Protein AF-A0A7J9VKC0-F1 (afdb_monomer)

Radius of gyration: 17.4 Å; Cα contacts (8 Å, |Δi|>4): 373; chains: 1; bounding box: 33×36×52 Å

Nearest PDB structures (foldseek):
  7uai-assembly1_C  TM=4.787E-01  e=8.448E-02  Homo sapiens
  3hwj-assembly1_A  TM=3.804E-01  e=4.777E-02  Mus musculus
  7uab-assembly1_H  TM=5.395E-01  e=2.508E-01  Homo sapiens
  4gwm-assembly1_B  TM=4.700E-01  e=1.494E-01  Homo sapiens
  7uaf-assembly1_D  TM=5.010E-01  e=2.147E-01  Homo sapiens

Solvent-accessible surface area (backbone atoms only — not comparable to full-atom values): 8097 Å² total; per-residue (Å²): 112,49,77,79,38,90,62,66,43,74,46,75,46,70,43,69,49,44,83,80,65,102,54,71,53,70,66,64,85,27,68,67,52,71,46,79,48,79,44,71,30,84,61,86,41,48,32,39,37,41,34,37,32,72,39,45,56,38,102,57,28,30,40,40,36,40,33,31,29,78,81,68,40,82,27,34,63,34,67,40,67,61,51,73,92,82,56,94,46,31,52,53,67,40,69,22,63,38,80,54,67,59,56,70,73,32,44,36,39,41,41,31,35,46,25,34,50,50,65,49,52,54,74,94,63,85,50,56,96,85,47,47,78,40,84,41,27,35,36,32,27,56,32,33,30,38,57

pLDDT: mean 70.67, std 18.03, range [32.12, 93.19]

Mean predicted aligned error: 11.08 Å

Foldseek 3Di:
DAWQDFFLDKDFDKDWPAPDDDDFAQDDFADWDKGKDKDQAQDWWFKKKWKKAQKDAAQQKKKWKWKQKPPRGGFWIWIGRADDDPDPPRIDITIITTPDTDDHRIMMMMMIGMTGGRGGDHPDDDDDPPTDIDTRIIIGGRTMDTD

Secondary structure (DSSP, 8-state):
-EEEEEEEEEEEEEEE-----S--B--SSPPEEEEEEEEE-SS---EEEEEEEEEEE-TTEEEEEEEEETTTEEEEEEEE--S-SS-----EEEEEE-SSPPPTTPEEEEEEEEEE----BPTT----TT--EEEEEEEEEEEEEE-

Sequence (147 aa):
MTSVDSKAGAVTVAQRNTRQAAFVHCIGHGPMATLEINHTVGDGISAVDIHYDEAILTDSVVMNAVVTGSSSGWLGHGAAHGPMTDGNDRTGTIHIPLRTPPRVGETVRILFGLQSHAGCLPYPVLGLPGSRTVDKGRAVFPWVSVG

Structure (mmCIF, N/CA/C/O backbone):
data_AF-A0A7J9VKC0-F1
#
_entry.id   AF-A0A7J9VKC0-F1
#
loop_
_atom_site.group_PDB
_atom_site.id
_atom_site.type_symbol
_atom_site.label_atom_id
_atom_site.label_alt_id
_atom_site.label_comp_id
_atom_site.label_asym_id
_atom_site.label_entity_id
_atom_site.label_seq_id
_atom_site.pdbx_PDB_ins_code
_atom_site.Cartn_x
_atom_site.Cartn_y
_atom_site.Cartn_z
_atom_site.occupancy
_atom_site.B_iso_or_equiv
_atom_site.auth_seq_id
_atom_site.auth_comp_id
_atom_site.auth_asym_id
_atom_site.auth_atom_id
_atom_site.pdbx_PDB_model_num
ATOM 1 N N . MET A 1 1 ? -1.312 12.448 12.729 1.00 64.56 1 MET A N 1
ATOM 2 C CA . MET A 1 1 ? -1.062 11.124 12.133 1.00 64.56 1 MET A CA 1
ATOM 3 C C . MET A 1 1 ? -0.056 10.375 12.984 1.00 64.56 1 MET A C 1
ATOM 5 O O . MET A 1 1 ? 0.996 10.923 13.297 1.00 64.56 1 MET A O 1
ATOM 9 N N . THR A 1 2 ? -0.414 9.161 13.383 1.00 77.00 2 THR A N 1
ATOM 10 C CA . THR A 1 2 ? 0.371 8.239 14.206 1.00 77.00 2 THR A CA 1
ATOM 11 C C . THR A 1 2 ? 0.983 7.185 13.290 1.00 77.00 2 THR A C 1
ATOM 13 O O . THR A 1 2 ? 0.268 6.565 12.504 1.00 77.00 2 THR A O 1
ATOM 16 N N . SER A 1 3 ? 2.304 6.992 13.354 1.00 76.00 3 SER A N 1
ATOM 17 C CA . SER A 1 3 ? 2.970 5.920 12.602 1.00 76.00 3 SER A CA 1
ATOM 18 C C . SER A 1 3 ? 2.586 4.565 13.190 1.00 76.00 3 SER A C 1
ATOM 20 O O . SER A 1 3 ? 2.696 4.370 14.401 1.00 76.00 3 SER A O 1
ATOM 22 N N . VAL A 1 4 ? 2.120 3.650 12.342 1.00 73.38 4 VAL A N 1
ATOM 23 C CA . VAL A 1 4 ? 1.675 2.307 12.750 1.00 73.38 4 VAL A CA 1
ATOM 24 C C . VAL A 1 4 ? 2.632 1.205 12.310 1.00 73.38 4 VAL A C 1
ATOM 26 O O . VAL A 1 4 ? 2.537 0.091 12.815 1.00 73.38 4 VAL A O 1
ATOM 29 N N . ASP A 1 5 ? 3.583 1.521 11.427 1.00 70.38 5 ASP A N 1
ATOM 30 C CA . ASP A 1 5 ? 4.704 0.650 11.078 1.00 70.38 5 ASP A CA 1
ATOM 31 C C . ASP A 1 5 ? 5.891 1.494 10.587 1.00 70.38 5 ASP A C 1
ATOM 33 O O . ASP A 1 5 ? 5.725 2.364 9.734 1.00 70.38 5 ASP A O 1
ATOM 37 N N . SER A 1 6 ? 7.091 1.221 11.103 1.00 56.66 6 SER A N 1
ATOM 38 C CA . SER A 1 6 ? 8.346 1.787 10.605 1.00 56.66 6 SER A CA 1
ATOM 39 C C . SER A 1 6 ? 9.150 0.657 9.960 1.00 56.66 6 SER A C 1
ATOM 41 O O . SER A 1 6 ? 9.732 -0.160 10.671 1.00 56.66 6 SER A O 1
ATOM 43 N N . LYS A 1 7 ? 9.214 0.662 8.620 1.00 60.75 7 LYS A N 1
ATOM 44 C CA . LYS A 1 7 ? 9.716 -0.381 7.695 1.00 60.75 7 LYS A CA 1
ATOM 45 C C . LYS A 1 7 ? 8.677 -1.415 7.250 1.00 60.75 7 LYS A C 1
ATOM 47 O O . LYS A 1 7 ? 8.951 -2.614 7.267 1.00 60.75 7 LYS A O 1
ATOM 52 N N . ALA A 1 8 ? 7.552 -0.935 6.729 1.00 62.00 8 ALA A N 1
ATOM 53 C CA . ALA A 1 8 ? 6.479 -1.794 6.237 1.00 62.00 8 ALA A CA 1
ATOM 54 C C . ALA A 1 8 ? 6.922 -2.802 5.150 1.00 62.00 8 ALA A C 1
ATOM 56 O O . ALA A 1 8 ? 6.407 -3.917 5.091 1.00 62.00 8 ALA A O 1
ATOM 57 N N . GLY A 1 9 ? 7.904 -2.451 4.308 1.00 63.59 9 GLY A N 1
ATOM 58 C CA . GLY A 1 9 ? 8.620 -3.413 3.460 1.00 63.59 9 GLY A CA 1
ATOM 59 C C . GLY A 1 9 ? 8.908 -2.912 2.047 1.00 63.59 9 GLY A C 1
ATOM 60 O O . GLY A 1 9 ? 8.683 -1.751 1.720 1.00 63.59 9 GLY A O 1
ATOM 61 N N . ALA A 1 10 ? 9.416 -3.792 1.184 1.00 62.34 10 ALA A N 1
ATOM 62 C CA . ALA A 1 10 ? 9.642 -3.504 -0.232 1.00 62.34 10 ALA A CA 1
ATOM 63 C C . ALA A 1 10 ? 8.927 -4.542 -1.099 1.00 62.34 10 ALA A C 1
ATOM 65 O O . ALA A 1 10 ? 8.933 -5.733 -0.787 1.00 62.34 10 ALA A O 1
ATOM 66 N N . VAL A 1 11 ? 8.335 -4.091 -2.204 1.00 60.69 11 VAL A N 1
ATOM 67 C CA . VAL A 1 11 ? 7.607 -4.947 -3.146 1.00 60.69 11 VAL A CA 1
ATOM 68 C C . VAL A 1 11 ? 8.200 -4.790 -4.536 1.00 60.69 11 VAL A C 1
ATOM 70 O O . VAL A 1 11 ? 8.440 -3.679 -5.008 1.00 60.69 11 VAL A O 1
ATOM 73 N N . THR A 1 12 ? 8.424 -5.916 -5.212 1.00 52.47 12 THR A N 1
ATOM 74 C CA . THR A 1 12 ? 8.879 -5.957 -6.605 1.00 52.47 12 THR A CA 1
ATOM 75 C C . THR A 1 12 ? 7.989 -6.899 -7.404 1.00 52.47 12 THR A C 1
ATOM 77 O O . THR A 1 12 ? 7.748 -8.031 -6.988 1.00 52.47 12 THR A O 1
ATOM 80 N N . VAL A 1 13 ? 7.514 -6.441 -8.562 1.00 55.22 13 VAL A N 1
ATOM 81 C CA . VAL A 1 13 ? 6.803 -7.262 -9.544 1.00 55.22 13 VAL A CA 1
ATOM 82 C C . VAL A 1 13 ? 7.680 -7.402 -10.777 1.00 55.22 13 VAL A C 1
ATOM 84 O O . VAL A 1 13 ? 8.040 -6.423 -11.437 1.00 55.22 13 VAL A O 1
ATOM 87 N N . ALA A 1 14 ? 7.992 -8.650 -11.099 1.00 54.25 14 ALA A N 1
ATOM 88 C CA . ALA A 1 14 ? 8.809 -9.016 -12.238 1.00 54.25 14 ALA A CA 1
ATOM 89 C C . ALA A 1 14 ? 7.960 -9.820 -13.231 1.00 54.25 14 ALA A C 1
ATOM 91 O O . ALA A 1 14 ? 7.223 -10.724 -12.835 1.00 54.25 14 ALA A O 1
ATOM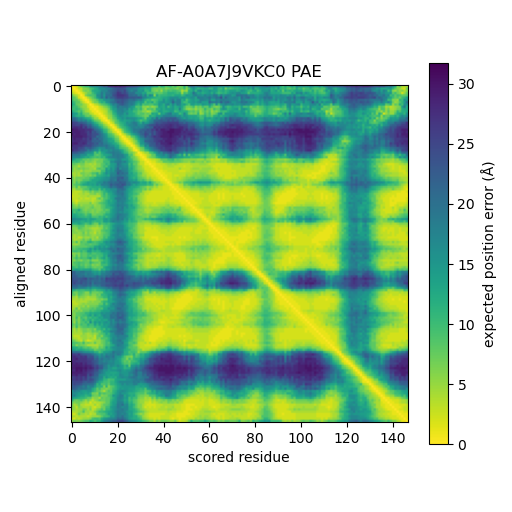 92 N N . GLN A 1 15 ? 8.068 -9.521 -14.525 1.00 53.28 15 GLN A N 1
ATOM 93 C CA . GLN A 1 15 ? 7.408 -10.299 -15.574 1.00 53.28 15 GLN A CA 1
ATOM 94 C C . GLN A 1 15 ? 8.463 -10.986 -16.437 1.00 53.28 15 GLN A C 1
ATOM 96 O O . GLN A 1 15 ? 9.460 -10.379 -16.829 1.00 53.28 15 GLN A O 1
ATOM 101 N N . ARG A 1 16 ? 8.249 -12.259 -16.781 1.00 47.41 16 ARG A N 1
ATOM 102 C CA . ARG A 1 16 ? 9.048 -12.902 -17.830 1.00 47.41 16 ARG A CA 1
ATOM 103 C C . ARG A 1 16 ? 8.634 -12.331 -19.179 1.00 47.41 16 ARG A C 1
ATOM 105 O O . ARG A 1 16 ? 7.469 -12.433 -19.554 1.00 47.41 16 ARG A O 1
ATOM 112 N N . ASN A 1 17 ? 9.587 -11.767 -19.914 1.00 43.09 17 ASN A N 1
ATOM 113 C CA . ASN A 1 17 ? 9.374 -11.352 -21.294 1.00 43.09 17 ASN A CA 1
ATOM 114 C C . ASN A 1 17 ? 9.203 -12.609 -22.164 1.00 43.09 17 ASN A C 1
ATOM 116 O O . ASN A 1 17 ? 10.181 -13.234 -22.589 1.00 43.09 17 ASN A O 1
ATOM 120 N N . THR A 1 18 ? 7.960 -13.055 -22.338 1.00 42.56 18 THR A N 1
ATOM 121 C CA . THR A 1 18 ? 7.601 -14.129 -23.260 1.00 42.56 18 THR A CA 1
ATOM 122 C C . THR A 1 18 ? 7.478 -13.519 -24.656 1.00 42.56 18 THR A C 1
ATOM 124 O O . THR A 1 18 ? 6.685 -12.609 -24.877 1.00 42.56 18 THR A O 1
ATOM 127 N N . ARG A 1 19 ? 8.279 -13.987 -25.624 1.00 42.06 19 ARG A N 1
ATOM 128 C CA . ARG A 1 19 ? 8.036 -13.670 -27.042 1.00 42.06 19 ARG A CA 1
ATOM 129 C C . ARG A 1 19 ? 6.616 -14.166 -27.370 1.00 42.06 19 ARG A C 1
ATOM 131 O O . ARG A 1 19 ? 6.363 -15.362 -27.253 1.00 42.06 19 ARG A O 1
ATOM 138 N N . GLN A 1 20 ? 5.684 -13.257 -27.662 1.00 41.94 20 GLN A N 1
ATOM 139 C CA . GLN A 1 20 ? 4.252 -13.566 -27.771 1.00 41.94 20 GLN A CA 1
ATOM 140 C C . GLN A 1 20 ? 3.919 -14.428 -29.001 1.00 41.94 20 GLN A C 1
ATOM 142 O O . GLN A 1 20 ? 4.419 -14.176 -3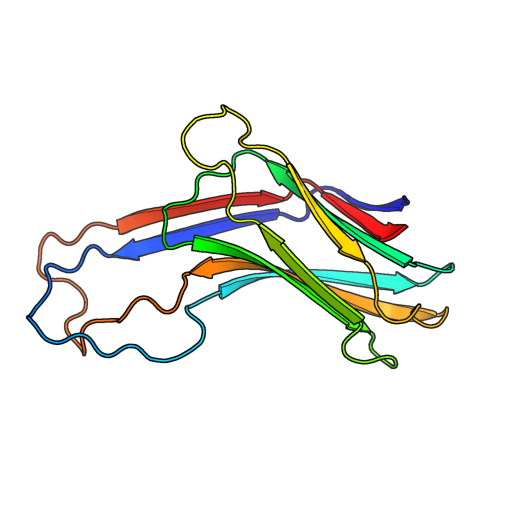0.095 1.00 41.94 20 GLN A O 1
ATOM 147 N N . ALA A 1 21 ? 3.002 -15.385 -28.824 1.00 34.28 21 ALA A N 1
ATOM 148 C CA . ALA A 1 21 ? 2.151 -15.911 -29.892 1.00 34.28 21 ALA A CA 1
ATOM 149 C C . ALA A 1 21 ? 0.812 -15.144 -29.892 1.00 34.28 21 ALA A C 1
ATOM 151 O O . ALA A 1 21 ? 0.351 -14.694 -28.845 1.00 34.28 21 ALA A O 1
ATOM 152 N N . ALA A 1 22 ? 0.217 -14.982 -31.075 1.00 32.12 22 ALA A N 1
ATOM 153 C CA . ALA A 1 22 ? -0.767 -13.961 -31.456 1.00 32.12 22 ALA A CA 1
ATOM 154 C C . ALA A 1 22 ? -2.187 -14.032 -30.832 1.00 32.12 22 ALA A C 1
ATOM 156 O O . ALA A 1 22 ? -3.131 -13.536 -31.442 1.00 32.12 22 ALA A O 1
ATOM 157 N N . PHE A 1 23 ? -2.377 -14.597 -29.636 1.00 36.53 23 PHE A N 1
ATOM 158 C CA . PHE A 1 23 ? -3.692 -14.634 -28.977 1.00 36.53 23 PHE A CA 1
ATOM 159 C C . PHE A 1 23 ? -3.606 -14.225 -27.508 1.00 36.53 23 PHE A C 1
ATOM 161 O O . PHE A 1 23 ? -2.798 -14.733 -26.730 1.00 36.53 23 PHE A O 1
ATOM 168 N N . VAL A 1 24 ? -4.449 -13.260 -27.151 1.00 40.50 24 VAL A N 1
ATOM 169 C CA . VAL A 1 24 ? -4.319 -12.427 -25.962 1.00 40.50 24 VAL A CA 1
ATOM 170 C C . VAL A 1 24 ? -5.642 -12.511 -25.192 1.00 40.50 24 VAL A C 1
ATOM 172 O O . VAL A 1 24 ? -6.616 -11.860 -25.556 1.00 40.50 24 VAL A O 1
ATOM 175 N N . HIS A 1 25 ? -5.705 -13.360 -24.159 1.00 36.12 25 HIS A N 1
ATOM 176 C CA . HIS A 1 25 ? -6.864 -13.442 -23.264 1.00 36.12 25 HIS A CA 1
ATOM 177 C C . HIS A 1 25 ? -6.674 -12.468 -22.099 1.00 36.12 25 HIS A C 1
ATOM 179 O O . HIS A 1 25 ? -5.732 -12.586 -21.316 1.00 36.12 25 HIS A O 1
ATOM 185 N N . CYS A 1 26 ? -7.575 -11.496 -21.981 1.00 40.53 26 CYS A N 1
ATOM 186 C CA . CYS A 1 26 ? -7.596 -10.549 -20.873 1.00 40.53 26 CYS A CA 1
ATOM 187 C C . CYS A 1 26 ? -8.540 -11.093 -19.794 1.00 40.53 26 CYS A C 1
ATOM 189 O O . CYS A 1 26 ? -9.747 -11.164 -20.017 1.00 40.53 26 CYS A O 1
ATOM 191 N N . ILE A 1 27 ? -8.008 -11.523 -18.646 1.00 37.38 27 ILE A N 1
ATOM 192 C CA . ILE A 1 27 ? -8.819 -12.017 -17.524 1.00 37.38 27 ILE A CA 1
ATOM 193 C C . ILE A 1 27 ? -8.380 -11.325 -16.228 1.00 37.38 27 ILE A C 1
ATOM 195 O O . ILE A 1 27 ? -7.231 -11.462 -15.820 1.00 37.38 27 ILE A O 1
ATOM 199 N N . GLY A 1 28 ? -9.335 -10.655 -15.570 1.00 47.44 28 GLY A N 1
ATOM 200 C CA . GLY A 1 28 ? -9.340 -10.369 -14.127 1.00 47.44 28 GLY A CA 1
ATOM 201 C C . GLY A 1 28 ? -8.421 -9.259 -13.607 1.00 47.44 28 GLY A C 1
ATOM 202 O O . GLY A 1 28 ? -7.621 -8.687 -14.334 1.00 47.44 28 GLY A O 1
ATOM 203 N N . HIS A 1 29 ? -8.544 -8.953 -12.309 1.00 49.44 29 HIS A N 1
ATOM 204 C CA . HIS A 1 29 ? -7.559 -8.159 -11.570 1.00 49.44 29 HIS A CA 1
ATOM 205 C C . HIS A 1 29 ? -6.178 -8.807 -11.750 1.00 49.44 29 HIS A C 1
ATOM 207 O O . HIS A 1 29 ? -6.014 -9.981 -11.421 1.00 49.44 29 HIS A O 1
ATOM 213 N N . GLY A 1 30 ? -5.206 -8.079 -12.309 1.00 51.22 30 GLY A N 1
ATOM 214 C CA . GLY A 1 30 ? -3.861 -8.621 -12.502 1.00 51.22 30 GLY A CA 1
ATOM 215 C C . GLY A 1 30 ? -3.202 -9.007 -11.169 1.00 51.22 30 GLY A C 1
ATOM 216 O O . GLY A 1 30 ? -3.671 -8.581 -10.107 1.00 51.22 30 GLY A O 1
ATOM 217 N N . PRO A 1 31 ? -2.144 -9.838 -11.202 1.00 55.34 31 PRO A N 1
ATOM 218 C CA . PRO A 1 31 ? -1.457 -10.298 -10.000 1.00 55.34 31 PRO A CA 1
ATOM 219 C C . PRO A 1 31 ? -1.044 -9.121 -9.109 1.00 55.34 31 PRO A C 1
ATOM 221 O O . PRO A 1 31 ? -0.499 -8.120 -9.585 1.00 55.34 31 PRO A O 1
ATOM 224 N N . MET A 1 32 ? -1.314 -9.266 -7.810 1.00 64.56 32 MET A N 1
ATOM 225 C CA . MET A 1 32 ? -1.008 -8.275 -6.784 1.00 64.56 32 MET A CA 1
ATOM 226 C C . MET A 1 32 ? 0.042 -8.848 -5.834 1.00 64.56 32 MET A C 1
ATOM 228 O O . MET A 1 32 ? -0.165 -9.905 -5.241 1.00 64.56 32 MET A O 1
ATOM 232 N N . ALA A 1 33 ? 1.172 -8.161 -5.699 1.00 66.69 33 ALA A N 1
ATOM 233 C CA . ALA A 1 33 ? 2.142 -8.430 -4.646 1.00 66.69 33 ALA A CA 1
ATOM 234 C C . ALA A 1 33 ? 1.836 -7.478 -3.486 1.00 66.69 33 ALA A C 1
ATOM 236 O O . ALA A 1 33 ? 1.967 -6.264 -3.643 1.00 66.69 33 ALA A O 1
ATOM 237 N N . THR A 1 34 ? 1.374 -8.023 -2.359 1.00 72.75 34 THR A N 1
ATOM 238 C CA . THR A 1 34 ? 0.823 -7.250 -1.236 1.00 72.75 34 THR A CA 1
ATOM 239 C C . THR A 1 34 ? 1.657 -7.365 0.029 1.00 72.75 34 THR A C 1
ATOM 241 O O . THR A 1 34 ? 2.082 -8.457 0.401 1.00 72.75 34 THR A O 1
ATOM 244 N N . LEU A 1 35 ? 1.790 -6.248 0.727 1.00 76.75 35 LEU A N 1
ATOM 245 C CA . LEU A 1 35 ? 2.108 -6.154 2.140 1.00 76.75 35 LEU A CA 1
ATOM 246 C C . LEU A 1 35 ? 0.805 -6.003 2.931 1.00 76.75 35 LEU A C 1
ATOM 248 O O . LEU A 1 35 ? -0.197 -5.485 2.429 1.00 76.75 35 LEU A O 1
ATOM 252 N N . GLU A 1 36 ? 0.832 -6.476 4.170 1.00 83.69 36 GLU A N 1
ATOM 253 C CA . GLU A 1 36 ? -0.290 -6.407 5.094 1.00 83.69 36 GLU A CA 1
ATOM 254 C C . GLU A 1 36 ? 0.173 -5.808 6.415 1.00 83.69 36 GLU A C 1
ATOM 256 O O . GLU A 1 36 ? 1.127 -6.298 7.016 1.00 83.69 36 GLU A O 1
ATOM 261 N N . ILE A 1 37 ? -0.549 -4.792 6.881 1.00 82.94 37 ILE A N 1
ATOM 262 C CA . ILE A 1 37 ? -0.401 -4.238 8.226 1.00 82.94 37 ILE A CA 1
ATOM 263 C C . ILE A 1 37 ? -1.727 -4.386 8.956 1.00 82.94 37 ILE A C 1
ATOM 265 O O . ILE A 1 37 ? -2.786 -4.063 8.414 1.00 82.94 37 ILE A O 1
ATOM 269 N N . ASN A 1 38 ? -1.653 -4.832 10.207 1.00 86.62 38 ASN A N 1
ATOM 270 C CA . ASN A 1 38 ? -2.784 -4.887 11.120 1.00 86.62 38 ASN A CA 1
ATOM 271 C C . ASN A 1 38 ? -2.567 -3.874 12.246 1.00 86.62 38 ASN A C 1
ATOM 273 O O . ASN A 1 38 ? -1.562 -3.930 12.951 1.00 86.62 38 ASN A O 1
ATOM 277 N N . HIS A 1 39 ? -3.514 -2.957 12.416 1.00 85.75 39 HIS A N 1
ATOM 278 C CA . HIS A 1 39 ? -3.483 -1.910 13.429 1.00 85.75 39 HIS A CA 1
ATOM 279 C C . HIS A 1 39 ? -4.727 -1.994 14.316 1.00 85.75 39 HIS A C 1
ATOM 281 O O . HIS A 1 39 ? -5.849 -1.975 13.817 1.00 85.75 39 HIS A O 1
ATOM 287 N N . THR A 1 40 ? -4.545 -2.072 15.632 1.00 89.88 40 THR A N 1
ATOM 288 C CA . THR A 1 40 ? -5.661 -1.998 16.585 1.00 89.88 40 THR A CA 1
ATOM 289 C C . THR A 1 40 ? -5.975 -0.541 16.898 1.00 89.88 40 THR A C 1
ATOM 291 O O . THR A 1 40 ? -5.109 0.183 17.384 1.00 89.88 40 THR A O 1
ATOM 294 N N . VAL A 1 41 ? -7.218 -0.132 16.650 1.00 87.19 41 VAL A N 1
ATOM 295 C CA . VAL A 1 41 ? -7.693 1.249 16.794 1.00 87.19 41 VAL A CA 1
ATOM 296 C C . VAL A 1 41 ? -7.735 1.643 18.273 1.00 87.19 41 VAL A C 1
ATOM 298 O O . VAL A 1 41 ? -8.555 1.124 19.032 1.00 87.19 41 VAL A O 1
ATOM 301 N N . GLY A 1 42 ? -6.857 2.557 18.690 1.00 83.00 42 GLY A N 1
ATOM 302 C CA . GLY A 1 42 ? -6.846 3.118 20.049 1.00 83.00 42 GLY A CA 1
ATOM 303 C C . GLY A 1 42 ? -7.724 4.365 20.200 1.00 83.00 42 GLY A C 1
ATOM 304 O O . GLY A 1 42 ? -8.316 4.592 21.253 1.00 83.00 42 GLY A O 1
ATOM 305 N N . ASP A 1 43 ? -7.832 5.142 19.130 1.00 81.56 43 ASP A N 1
ATOM 306 C CA . ASP A 1 43 ? -8.511 6.428 19.025 1.00 81.56 43 ASP A CA 1
ATOM 307 C C . ASP A 1 43 ? -9.157 6.584 17.637 1.00 81.56 43 ASP A C 1
ATOM 309 O O . ASP A 1 43 ? -8.986 5.746 16.755 1.00 81.56 43 ASP A O 1
ATOM 313 N N . GLY A 1 44 ? -9.992 7.609 17.453 1.00 80.88 44 GLY A N 1
ATOM 314 C CA . GLY A 1 44 ? -10.731 7.790 16.204 1.00 80.88 44 GLY A CA 1
ATOM 315 C C . GLY A 1 44 ? -9.794 8.027 15.019 1.00 80.88 44 GLY A C 1
ATOM 316 O O . GLY A 1 44 ? -9.149 9.068 14.961 1.00 80.88 44 GLY A O 1
ATOM 317 N N . ILE A 1 45 ? -9.773 7.091 14.066 1.00 88.25 45 ILE A N 1
ATOM 318 C CA . ILE A 1 45 ? -9.055 7.242 12.795 1.00 88.25 45 ILE A CA 1
ATOM 319 C C . ILE A 1 45 ? -10.023 7.602 11.662 1.00 88.25 45 ILE A C 1
ATOM 321 O O . ILE A 1 45 ? -11.154 7.113 11.596 1.00 88.25 45 ILE A O 1
ATOM 325 N N . SER A 1 46 ? -9.567 8.454 10.755 1.00 90.88 46 SER A N 1
ATOM 326 C CA . SER A 1 46 ? -10.325 9.018 9.636 1.00 90.88 46 SER A CA 1
ATOM 327 C C . SER A 1 46 ? -9.646 8.805 8.281 1.00 90.88 46 SER A C 1
ATOM 329 O O . SER A 1 46 ? -10.318 8.819 7.249 1.00 90.88 46 SER A O 1
ATOM 331 N N . ALA A 1 47 ? -8.339 8.550 8.270 1.00 92.62 47 ALA A N 1
ATOM 332 C CA . ALA A 1 47 ? -7.553 8.295 7.076 1.00 92.62 47 ALA A CA 1
ATOM 333 C C . ALA A 1 47 ? -6.368 7.357 7.348 1.00 92.62 47 ALA A C 1
ATOM 335 O O . ALA A 1 47 ? -5.893 7.206 8.477 1.00 92.62 47 ALA A O 1
ATOM 336 N N . VAL A 1 48 ? -5.883 6.742 6.272 1.00 90.44 48 VAL A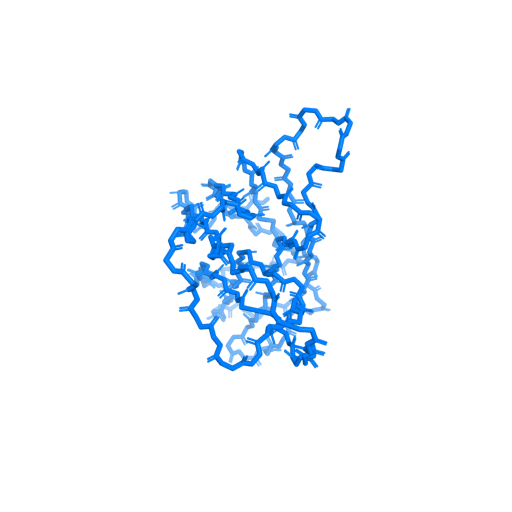 N 1
ATOM 337 C CA . VAL A 1 48 ? -4.649 5.955 6.226 1.00 90.44 48 VAL A CA 1
ATOM 338 C C . VAL A 1 48 ? -3.744 6.534 5.147 1.00 90.44 48 VAL A C 1
ATOM 340 O O . VAL A 1 48 ? -4.167 6.676 4.001 1.00 90.44 48 VAL A O 1
ATOM 343 N N . ASP A 1 49 ? -2.491 6.788 5.507 1.00 91.69 49 ASP A N 1
ATOM 344 C CA . ASP A 1 49 ? -1.453 7.280 4.608 1.00 91.69 49 ASP A CA 1
ATOM 345 C C . ASP A 1 49 ? -0.361 6.229 4.451 1.00 91.69 49 ASP A C 1
ATOM 347 O O . ASP A 1 49 ? 0.280 5.813 5.421 1.00 91.69 49 ASP A O 1
ATOM 351 N N . ILE A 1 50 ? -0.136 5.809 3.209 1.00 88.06 50 ILE A N 1
ATOM 352 C CA . ILE A 1 50 ? 0.888 4.828 2.854 1.00 88.06 50 ILE A CA 1
ATOM 353 C C . ILE A 1 50 ? 1.967 5.553 2.075 1.00 88.06 50 ILE A C 1
ATOM 355 O O . ILE A 1 50 ? 1.753 5.964 0.932 1.00 88.06 50 ILE A O 1
ATOM 359 N N . HIS A 1 51 ? 3.127 5.712 2.696 1.00 87.00 51 HIS A N 1
ATOM 360 C CA . HIS A 1 51 ? 4.252 6.361 2.050 1.00 87.00 51 HIS A CA 1
ATOM 361 C C . HIS A 1 51 ? 4.992 5.356 1.184 1.00 87.00 51 HIS A C 1
ATOM 363 O O . HIS A 1 51 ? 5.117 4.183 1.544 1.00 87.00 51 HIS A O 1
ATOM 369 N N . TYR A 1 52 ? 5.494 5.827 0.052 1.00 85.69 52 TYR A N 1
ATOM 370 C CA . TYR A 1 52 ? 6.365 5.059 -0.818 1.00 85.69 52 TYR A CA 1
ATOM 371 C C . TYR A 1 52 ? 7.595 5.875 -1.208 1.00 85.69 52 TYR A C 1
ATOM 373 O O . TYR A 1 52 ? 7.563 7.105 -1.256 1.00 85.69 52 TYR A O 1
ATOM 381 N N . ASP A 1 53 ? 8.674 5.161 -1.491 1.00 85.62 53 ASP A N 1
ATOM 382 C CA . ASP A 1 53 ? 9.952 5.660 -1.982 1.00 85.62 53 ASP A CA 1
ATOM 383 C C . ASP A 1 53 ? 10.494 4.690 -3.043 1.00 85.62 53 ASP A C 1
ATOM 385 O O . ASP A 1 53 ? 10.026 3.554 -3.186 1.00 85.62 53 ASP A O 1
ATOM 389 N N . GLU A 1 54 ? 11.474 5.148 -3.813 1.00 81.25 54 GLU A N 1
ATOM 390 C CA . GLU A 1 54 ? 12.145 4.409 -4.875 1.00 81.25 54 GLU A CA 1
ATOM 391 C C . GLU A 1 54 ? 11.175 3.762 -5.880 1.00 81.25 54 GLU A C 1
ATOM 393 O O . GLU A 1 54 ? 11.488 2.728 -6.484 1.00 81.25 54 GLU A O 1
ATOM 398 N N . ALA A 1 55 ? 9.998 4.369 -6.069 1.00 75.56 55 ALA A N 1
ATOM 399 C CA . ALA A 1 55 ? 8.970 3.856 -6.954 1.00 75.56 55 ALA A CA 1
ATOM 400 C C . ALA A 1 55 ? 9.431 3.943 -8.414 1.00 75.56 55 ALA A C 1
ATOM 402 O O . ALA A 1 55 ? 9.696 5.018 -8.954 1.00 75.56 55 ALA A O 1
ATOM 403 N N . ILE A 1 56 ? 9.512 2.784 -9.061 1.00 75.94 56 ILE A N 1
ATOM 404 C CA . ILE A 1 56 ? 9.769 2.625 -10.489 1.00 75.94 56 ILE A CA 1
ATOM 405 C C . ILE A 1 56 ? 8.633 1.767 -11.014 1.00 75.94 56 ILE A C 1
ATOM 407 O O . ILE A 1 56 ? 8.636 0.558 -10.794 1.00 75.94 56 ILE A O 1
ATOM 411 N N . LEU A 1 57 ? 7.652 2.383 -11.668 1.00 71.56 57 LEU A N 1
ATOM 412 C CA . LEU A 1 57 ? 6.492 1.690 -12.219 1.00 71.56 57 LEU A CA 1
ATOM 413 C C . LEU A 1 57 ? 6.517 1.782 -13.745 1.00 71.56 57 LEU A C 1
ATOM 415 O O . LEU A 1 57 ? 6.829 2.826 -14.307 1.00 71.56 57 LEU A O 1
ATOM 419 N N . THR A 1 58 ? 6.205 0.678 -14.415 1.00 69.50 58 THR A N 1
ATOM 420 C CA . THR A 1 58 ? 5.884 0.689 -15.850 1.00 69.50 58 THR A CA 1
ATOM 421 C C . THR A 1 58 ? 4.396 0.973 -16.044 1.00 69.50 58 THR A C 1
ATOM 423 O O . THR A 1 58 ? 3.612 0.703 -15.139 1.00 69.50 58 THR A O 1
ATOM 426 N N . ASP A 1 59 ? 3.989 1.417 -17.237 1.00 63.31 59 ASP A N 1
ATOM 427 C CA . ASP A 1 59 ? 2.613 1.839 -17.585 1.00 63.31 59 ASP A CA 1
ATOM 428 C C . ASP A 1 59 ? 1.502 0.846 -17.192 1.00 63.31 59 ASP A C 1
ATOM 430 O O . ASP A 1 59 ? 0.334 1.199 -17.056 1.00 63.31 59 ASP A O 1
ATOM 434 N N . SER A 1 60 ? 1.855 -0.427 -17.019 1.00 66.12 60 SER A N 1
ATOM 435 C CA . SER A 1 60 ? 0.936 -1.497 -16.639 1.00 66.12 60 SER A CA 1
ATOM 436 C C . SER A 1 60 ? 0.828 -1.756 -15.132 1.00 66.12 60 SER A C 1
ATOM 438 O O . SER A 1 60 ? 0.098 -2.670 -14.761 1.00 66.12 60 SER A O 1
ATOM 440 N N . VAL A 1 61 ? 1.555 -1.046 -14.262 1.00 71.81 61 VAL A N 1
ATOM 441 C CA . VAL A 1 61 ? 1.597 -1.303 -12.810 1.00 71.81 61 VAL A CA 1
ATOM 442 C C . VAL A 1 61 ? 1.092 -0.098 -12.026 1.00 71.81 61 VAL A C 1
ATOM 444 O O . VAL A 1 61 ? 1.525 1.026 -12.247 1.00 71.81 61 VAL A O 1
ATOM 447 N N . VAL A 1 62 ? 0.218 -0.358 -11.057 1.00 77.62 62 VAL A N 1
ATOM 448 C CA . VAL A 1 62 ? -0.278 0.627 -10.095 1.00 77.62 62 VAL A CA 1
ATOM 449 C C . VAL A 1 62 ? 0.069 0.194 -8.681 1.00 77.62 62 VAL A C 1
ATOM 451 O O . VAL A 1 62 ? 0.063 -0.997 -8.363 1.00 77.62 62 VAL A O 1
ATOM 454 N N . MET A 1 63 ? 0.352 1.156 -7.811 1.00 81.94 63 MET A N 1
ATOM 455 C CA . MET A 1 63 ? 0.313 0.910 -6.377 1.00 81.94 63 MET A CA 1
ATOM 456 C C . MET A 1 63 ? -1.145 0.945 -5.943 1.00 81.94 63 MET A C 1
ATOM 458 O O . MET A 1 63 ? -1.828 1.943 -6.160 1.00 81.94 63 MET A O 1
ATOM 462 N N . ASN A 1 64 ? -1.629 -0.142 -5.362 1.00 84.50 64 ASN A N 1
ATOM 463 C CA . ASN A 1 64 ? -3.013 -0.266 -4.938 1.00 84.50 64 ASN A CA 1
ATOM 464 C C . ASN A 1 64 ? -3.075 -0.570 -3.443 1.00 84.50 64 ASN A C 1
ATOM 466 O O . ASN A 1 64 ? -2.255 -1.341 -2.946 1.00 84.50 64 ASN A O 1
ATOM 470 N N . ALA A 1 65 ? -4.047 0.014 -2.749 1.00 84.81 65 ALA A N 1
ATOM 471 C CA . ALA A 1 65 ? -4.247 -0.146 -1.324 1.00 84.81 65 ALA A CA 1
ATOM 472 C C . ALA A 1 65 ? -5.732 -0.235 -0.951 1.00 84.81 65 ALA A C 1
ATOM 474 O O . ALA A 1 65 ? -6.572 0.511 -1.451 1.00 84.81 65 ALA A O 1
ATOM 475 N N . VAL A 1 66 ? -6.055 -1.141 -0.034 1.00 87.31 66 VAL A N 1
ATOM 476 C CA . VAL A 1 66 ? -7.394 -1.385 0.503 1.00 87.31 66 VAL A CA 1
ATOM 477 C C . VAL A 1 66 ? -7.309 -1.404 2.022 1.00 87.31 66 VAL A C 1
ATOM 479 O O . VAL A 1 66 ? -6.430 -2.042 2.597 1.00 87.31 66 VAL A O 1
ATOM 482 N N . VAL A 1 67 ? -8.259 -0.740 2.671 1.00 87.25 67 VAL A N 1
ATOM 483 C CA . VAL A 1 67 ? -8.388 -0.715 4.127 1.00 87.25 67 VAL A CA 1
ATOM 484 C C . VAL A 1 67 ? -9.687 -1.405 4.512 1.00 87.25 67 VAL A C 1
ATOM 486 O O . VAL A 1 67 ? -10.758 -1.083 3.991 1.00 87.25 67 VAL A O 1
ATOM 489 N N . THR A 1 68 ? -9.598 -2.358 5.433 1.00 91.94 68 THR A N 1
ATOM 490 C CA . THR A 1 68 ? -10.748 -3.085 5.980 1.00 91.94 68 THR A CA 1
ATOM 491 C C . THR A 1 68 ? -10.692 -3.098 7.499 1.00 91.94 68 THR A C 1
ATOM 493 O O . THR A 1 68 ? -9.613 -3.119 8.073 1.00 91.94 68 THR A O 1
ATOM 496 N N . GLY A 1 69 ? -11.841 -3.076 8.155 1.00 90.94 69 GLY A N 1
ATOM 497 C CA . GLY A 1 69 ? -11.986 -3.254 9.589 1.00 90.94 69 GLY A CA 1
ATOM 498 C C . GLY A 1 69 ? -12.594 -4.618 9.906 1.00 90.94 69 GLY A C 1
ATOM 499 O O . GLY A 1 69 ? -13.450 -5.110 9.165 1.00 90.94 69 GLY A O 1
ATOM 500 N N . SER A 1 70 ? -12.168 -5.239 11.006 1.00 90.12 70 SER A N 1
ATOM 501 C CA . SER A 1 70 ? -12.660 -6.554 11.434 1.00 90.12 70 SER A CA 1
ATOM 502 C C . SER A 1 70 ? -14.166 -6.598 11.736 1.00 90.12 70 SER A C 1
ATOM 504 O O . SER A 1 70 ? -14.775 -7.658 11.638 1.00 90.12 70 SER A O 1
ATOM 506 N N . SER A 1 71 ? -14.775 -5.461 12.073 1.00 89.31 71 SER A N 1
ATOM 507 C CA . SER A 1 71 ? -16.211 -5.301 12.351 1.00 89.31 71 SER A CA 1
ATOM 508 C C . SER A 1 71 ? -16.909 -4.376 11.355 1.00 89.31 71 SER A C 1
ATOM 510 O O . SER A 1 71 ? -18.073 -4.585 11.020 1.00 89.31 71 SER A O 1
ATOM 512 N N . SER A 1 72 ? -16.208 -3.348 10.888 1.00 86.94 72 SER A N 1
ATOM 513 C CA . SER A 1 72 ? -16.720 -2.304 10.003 1.00 86.94 72 SER A CA 1
ATOM 514 C C . SER A 1 72 ? -16.644 -2.700 8.523 1.00 86.94 72 SER A C 1
ATOM 516 O O . SER A 1 72 ? -17.250 -2.049 7.676 1.00 86.94 72 SER A O 1
ATOM 518 N N . GLY A 1 73 ? -15.948 -3.793 8.194 1.00 90.19 73 GLY A N 1
ATOM 519 C CA . GLY A 1 73 ? -15.867 -4.313 6.834 1.00 90.19 73 GLY A CA 1
ATOM 520 C C . GLY A 1 73 ? -14.987 -3.440 5.946 1.00 90.19 73 GLY A C 1
ATOM 521 O O . GLY A 1 73 ? -13.882 -3.072 6.323 1.00 90.19 73 GLY A O 1
ATOM 522 N N . TRP A 1 74 ? -15.429 -3.134 4.731 1.00 89.31 74 TRP A N 1
ATOM 523 C CA . TRP A 1 74 ? -14.637 -2.329 3.802 1.00 89.31 74 TRP A CA 1
ATOM 524 C C . TRP A 1 74 ? -14.659 -0.847 4.213 1.00 89.31 74 TRP A C 1
ATOM 526 O O . TRP A 1 74 ? -15.729 -0.248 4.307 1.00 89.31 74 TRP A O 1
ATOM 536 N N . LEU A 1 75 ? -13.482 -0.262 4.461 1.00 89.75 75 LEU A N 1
ATOM 537 C CA . LEU A 1 75 ? -13.340 1.096 4.997 1.00 89.75 75 LEU A CA 1
ATOM 538 C C . LEU A 1 75 ? -12.844 2.099 3.956 1.00 89.75 75 LEU A C 1
ATOM 540 O O . LEU A 1 75 ? -13.263 3.253 3.975 1.00 89.75 75 LEU A O 1
ATOM 544 N N . GLY A 1 76 ? -11.963 1.685 3.045 1.00 89.06 76 GLY A N 1
ATOM 545 C CA . GLY A 1 76 ? -11.376 2.596 2.071 1.00 89.06 76 GLY A CA 1
ATOM 546 C C . GLY A 1 76 ? -10.548 1.900 1.002 1.00 89.06 76 GLY A C 1
ATOM 547 O O . GLY A 1 76 ? -10.189 0.726 1.112 1.00 89.06 76 GLY A O 1
ATOM 548 N N . HIS A 1 77 ? -10.253 2.649 -0.053 1.00 88.62 77 HIS A N 1
ATOM 549 C CA . HIS A 1 77 ? -9.413 2.232 -1.170 1.00 88.62 77 HIS A CA 1
ATOM 550 C C . HIS A 1 77 ? -8.686 3.451 -1.725 1.00 88.62 77 HIS A C 1
ATOM 552 O O . HIS A 1 77 ? -9.270 4.532 -1.803 1.00 88.62 77 HIS A O 1
ATOM 558 N N . GLY A 1 78 ? -7.429 3.265 -2.102 1.00 83.62 78 GLY A N 1
ATOM 559 C CA . GLY A 1 78 ? -6.635 4.272 -2.786 1.00 83.62 78 GLY A CA 1
ATOM 560 C C . GLY A 1 78 ? -5.662 3.614 -3.748 1.00 83.62 78 GLY A C 1
ATOM 561 O O . GLY A 1 78 ? -5.276 2.458 -3.580 1.00 83.62 78 GLY A O 1
ATOM 562 N N . ALA A 1 79 ? -5.271 4.355 -4.776 1.00 82.31 79 ALA A N 1
ATOM 563 C CA . ALA A 1 79 ? -4.292 3.900 -5.744 1.00 82.31 79 ALA A CA 1
ATOM 564 C C . ALA A 1 79 ? -3.415 5.064 -6.202 1.00 82.31 79 ALA A C 1
ATOM 566 O O . ALA A 1 79 ? -3.858 6.212 -6.232 1.00 82.31 79 ALA A O 1
ATOM 567 N N . ALA A 1 80 ? -2.183 4.752 -6.585 1.00 78.56 80 ALA A N 1
ATOM 568 C CA . ALA A 1 80 ? -1.259 5.687 -7.204 1.00 78.56 80 ALA A CA 1
ATOM 569 C C . ALA A 1 80 ? -0.600 5.035 -8.422 1.00 78.56 80 ALA A C 1
ATOM 571 O O . ALA A 1 80 ? -0.151 3.890 -8.370 1.00 78.56 80 ALA A O 1
ATOM 572 N N . HIS A 1 81 ? -0.501 5.789 -9.514 1.00 70.38 81 HIS A N 1
ATOM 573 C CA . HIS A 1 81 ? 0.171 5.358 -10.744 1.00 70.38 81 HIS A CA 1
ATOM 574 C C . HIS A 1 81 ? 1.699 5.568 -10.694 1.00 70.38 81 HIS A C 1
ATOM 576 O O . HIS A 1 81 ? 2.377 5.367 -11.696 1.00 70.38 81 HIS A O 1
ATOM 582 N N . GLY A 1 82 ? 2.252 5.934 -9.526 1.00 63.53 82 GLY A N 1
ATOM 583 C CA . GLY A 1 82 ? 3.657 6.333 -9.375 1.00 63.53 82 GLY A CA 1
ATOM 584 C C . GLY A 1 82 ? 3.975 7.637 -10.119 1.00 63.53 82 GLY A C 1
ATOM 585 O O . GLY A 1 82 ? 3.052 8.301 -10.598 1.00 63.53 82 GLY A O 1
ATOM 586 N N . PRO A 1 83 ? 5.254 8.044 -10.205 1.00 59.62 83 PRO A N 1
ATOM 587 C CA . PRO A 1 83 ? 5.635 9.213 -10.992 1.00 59.62 83 PRO A CA 1
ATOM 588 C C . PRO A 1 83 ? 5.306 9.002 -12.473 1.00 59.62 83 PRO A C 1
ATOM 590 O O . PRO A 1 83 ? 5.855 8.113 -13.125 1.00 59.62 83 PRO A O 1
ATOM 593 N N . MET A 1 84 ? 4.421 9.843 -13.014 1.00 49.84 84 MET A N 1
ATOM 594 C CA . MET A 1 84 ? 4.139 9.895 -14.447 1.00 49.84 84 MET A CA 1
ATOM 595 C C . MET A 1 84 ? 5.271 10.649 -15.149 1.00 49.84 84 MET A C 1
ATOM 597 O O . MET A 1 84 ? 5.315 11.872 -15.096 1.00 49.84 84 MET A O 1
ATOM 601 N N . THR A 1 85 ? 6.193 9.878 -15.729 1.00 48.25 85 THR A N 1
ATOM 602 C CA . THR A 1 85 ? 7.183 10.169 -16.793 1.00 48.25 85 THR A CA 1
ATOM 603 C C . THR A 1 85 ? 8.058 11.431 -16.782 1.00 48.25 85 THR A C 1
ATOM 605 O O . THR A 1 85 ? 9.132 11.352 -17.365 1.00 48.25 85 THR A O 1
ATOM 608 N N . ASP A 1 86 ? 7.743 12.521 -16.082 1.00 48.00 86 ASP A N 1
ATOM 609 C CA . ASP A 1 86 ? 8.460 13.799 -16.245 1.00 48.00 86 ASP A CA 1
ATOM 610 C C . ASP A 1 86 ? 8.929 14.438 -14.921 1.00 48.00 86 ASP A C 1
ATOM 612 O O . ASP A 1 86 ? 9.532 15.511 -14.919 1.00 48.00 86 ASP A O 1
ATOM 616 N N . GLY A 1 87 ? 8.700 13.777 -13.783 1.00 48.97 87 GLY A N 1
ATOM 617 C CA . GLY A 1 87 ? 9.135 14.234 -12.462 1.00 48.97 87 GLY A CA 1
ATOM 618 C C . GLY A 1 87 ? 9.953 13.165 -11.748 1.00 48.97 87 GLY A C 1
ATOM 619 O O . GLY A 1 87 ? 9.536 12.015 -11.659 1.00 48.97 87 GLY A O 1
ATOM 620 N N . ASN A 1 88 ? 11.105 13.548 -11.199 1.00 50.28 88 ASN A N 1
ATOM 621 C CA . ASN A 1 88 ? 11.990 12.717 -10.371 1.00 50.28 88 ASN A CA 1
ATOM 622 C C . ASN A 1 88 ? 11.359 12.225 -9.047 1.00 50.28 88 ASN A C 1
ATOM 624 O O . ASN A 1 88 ? 12.073 11.727 -8.175 1.00 50.28 88 ASN A O 1
ATOM 628 N N . ASP A 1 89 ? 10.043 12.323 -8.885 1.00 60.25 89 ASP A N 1
ATOM 629 C CA . ASP A 1 89 ? 9.355 12.052 -7.631 1.00 60.25 89 ASP A CA 1
ATOM 630 C C . ASP A 1 89 ? 9.059 10.553 -7.512 1.00 60.25 89 ASP A C 1
ATOM 632 O O . ASP A 1 89 ? 7.942 10.062 -7.652 1.00 60.25 89 ASP A O 1
ATOM 636 N N . ARG A 1 90 ? 10.125 9.794 -7.245 1.00 74.19 90 ARG A N 1
ATOM 637 C CA . ARG A 1 90 ? 10.073 8.373 -6.856 1.00 74.19 90 ARG A CA 1
ATOM 638 C C . ARG A 1 90 ? 9.455 8.161 -5.469 1.00 74.19 90 ARG A C 1
ATOM 640 O O . ARG A 1 90 ? 9.319 7.020 -5.033 1.00 74.19 90 ARG A O 1
ATOM 647 N N . THR A 1 91 ? 9.091 9.249 -4.802 1.00 81.62 91 THR A N 1
ATOM 648 C CA . THR A 1 91 ? 8.472 9.306 -3.485 1.00 81.62 91 THR A CA 1
ATOM 649 C C . THR A 1 91 ? 7.045 9.825 -3.574 1.00 81.62 91 THR A C 1
ATOM 651 O O . THR A 1 91 ? 6.669 10.540 -4.501 1.00 81.62 91 THR A O 1
ATOM 654 N N . GLY A 1 92 ? 6.231 9.477 -2.586 1.00 85.94 92 GLY A N 1
ATOM 655 C CA . GLY A 1 92 ? 4.903 10.050 -2.434 1.00 85.94 92 GLY A CA 1
ATOM 656 C C . GLY A 1 92 ? 4.085 9.331 -1.378 1.00 85.94 92 GLY A C 1
ATOM 657 O O . GLY A 1 92 ? 4.603 8.528 -0.599 1.00 85.94 92 GLY A O 1
ATOM 658 N N . THR A 1 93 ? 2.791 9.637 -1.360 1.00 87.81 93 THR A N 1
ATOM 659 C CA . THR A 1 93 ? 1.854 9.096 -0.378 1.00 87.81 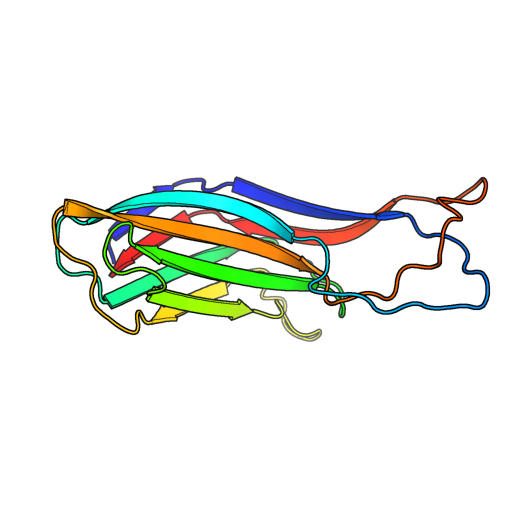93 THR A CA 1
ATOM 660 C C . THR A 1 93 ? 0.560 8.697 -1.067 1.00 87.81 93 THR A C 1
ATOM 662 O O . THR A 1 93 ? -0.028 9.482 -1.810 1.00 87.81 93 THR A O 1
ATOM 665 N N . ILE A 1 94 ? 0.090 7.484 -0.792 1.00 88.56 94 ILE A N 1
ATOM 666 C CA . ILE A 1 94 ? -1.277 7.070 -1.100 1.00 88.56 94 ILE A CA 1
ATOM 667 C C . ILE A 1 94 ? -2.131 7.479 0.096 1.00 88.56 94 ILE A C 1
ATOM 669 O O . ILE A 1 94 ? -2.055 6.850 1.151 1.00 88.56 94 ILE A O 1
ATOM 673 N N . HIS A 1 95 ? -2.909 8.545 -0.070 1.00 91.44 95 HIS A N 1
ATOM 674 C CA . HIS A 1 95 ? -3.863 9.007 0.933 1.00 91.44 95 HIS A CA 1
ATOM 675 C C . HIS A 1 95 ? -5.202 8.282 0.759 1.00 91.44 95 HIS A C 1
ATOM 677 O O . HIS A 1 95 ? -5.790 8.312 -0.325 1.00 91.44 95 HIS A O 1
ATOM 683 N N . ILE A 1 96 ? -5.686 7.632 1.818 1.00 91.94 96 ILE A N 1
ATOM 684 C CA . ILE A 1 96 ? -6.925 6.848 1.812 1.00 91.94 96 ILE A CA 1
ATOM 685 C C . ILE A 1 96 ? -7.870 7.394 2.887 1.00 91.94 96 ILE A C 1
ATOM 687 O O . ILE A 1 96 ? -7.760 6.998 4.051 1.00 91.94 96 ILE A O 1
ATOM 691 N N . PRO A 1 97 ? -8.831 8.261 2.531 1.00 93.19 97 PRO A N 1
ATOM 692 C CA . PRO A 1 97 ? -9.878 8.653 3.462 1.00 93.19 97 PRO A CA 1
ATOM 693 C C . PRO A 1 97 ? -10.793 7.455 3.748 1.00 93.19 97 PRO A C 1
ATOM 695 O O . PRO A 1 97 ? -11.230 6.749 2.831 1.00 93.19 97 PRO A O 1
ATOM 698 N N . LEU A 1 98 ? -11.096 7.218 5.022 1.00 91.50 98 LEU A N 1
ATOM 699 C CA . LEU A 1 98 ? -11.998 6.148 5.433 1.00 91.50 98 LEU A CA 1
ATOM 700 C C . LEU A 1 98 ? -13.446 6.609 5.263 1.00 91.50 98 LEU A C 1
ATOM 702 O O . LEU A 1 98 ? -13.835 7.678 5.728 1.00 91.50 98 LEU A O 1
ATOM 706 N N . ARG A 1 99 ? -14.272 5.786 4.610 1.00 90.25 99 ARG A N 1
ATOM 707 C CA . ARG A 1 99 ? -15.699 6.088 4.402 1.00 90.25 99 ARG A CA 1
ATOM 708 C C . ARG A 1 99 ? -16.482 6.112 5.707 1.00 90.25 99 ARG A C 1
ATOM 710 O O . ARG A 1 99 ? -17.445 6.861 5.833 1.00 90.25 99 ARG A O 1
ATOM 717 N N . THR A 1 100 ? -16.079 5.277 6.655 1.00 87.94 100 THR A N 1
ATOM 718 C CA . THR A 1 100 ? -16.650 5.209 7.997 1.00 87.94 100 THR A CA 1
ATOM 719 C C . THR A 1 100 ? -15.525 5.079 9.013 1.00 87.94 100 THR A C 1
ATOM 721 O O . THR A 1 100 ? -14.633 4.255 8.795 1.00 87.94 100 THR A O 1
ATOM 724 N N . PRO A 1 101 ? -15.561 5.828 10.126 1.00 89.19 101 PRO A N 1
ATOM 725 C CA . PRO A 1 101 ? -14.603 5.643 11.206 1.00 89.19 101 PRO A CA 1
ATOM 726 C C . PRO A 1 101 ? -14.753 4.232 11.798 1.00 89.19 101 PRO A C 1
ATOM 728 O O . PRO A 1 101 ? -15.877 3.841 12.134 1.00 89.19 101 PRO A O 1
ATOM 731 N N . PRO A 1 102 ? -13.669 3.452 11.924 1.00 89.50 102 PRO A N 1
ATOM 732 C CA . PRO A 1 102 ? -13.715 2.160 12.593 1.00 89.50 102 PRO A CA 1
ATOM 733 C C . PRO A 1 102 ? -13.905 2.338 14.098 1.00 89.50 102 PRO A C 1
ATOM 735 O O . PRO A 1 102 ? -13.662 3.406 14.669 1.00 89.50 102 PRO A O 1
ATOM 738 N N . ARG A 1 103 ? -14.365 1.277 14.758 1.00 89.81 103 ARG A N 1
ATOM 739 C CA . ARG A 1 103 ? -14.650 1.327 16.194 1.00 89.81 103 ARG A CA 1
ATOM 740 C C . ARG A 1 103 ? -13.357 1.248 16.998 1.00 89.81 103 ARG A C 1
ATOM 742 O O . ARG A 1 103 ? -12.426 0.539 16.629 1.00 89.81 103 ARG A O 1
ATOM 749 N N . VAL A 1 104 ? -13.331 1.918 18.146 1.00 90.31 104 VAL A N 1
ATOM 750 C CA . VAL A 1 104 ? -12.240 1.755 19.118 1.00 90.31 104 VAL A CA 1
ATOM 751 C C . VAL A 1 104 ? -12.155 0.284 19.540 1.00 90.31 104 VAL A C 1
ATOM 753 O O . VAL A 1 104 ? -13.173 -0.344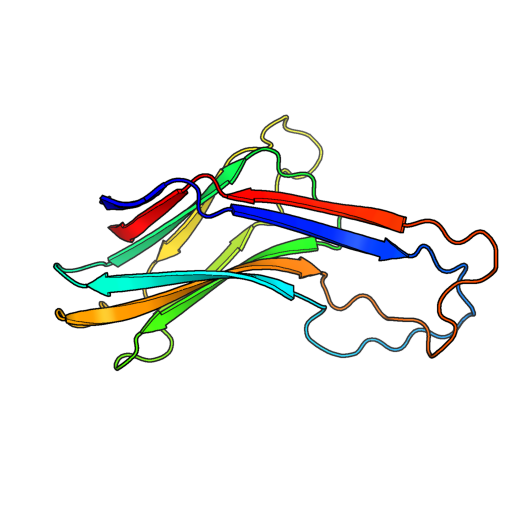 19.833 1.00 90.31 104 VAL A O 1
ATOM 756 N N . GLY A 1 105 ? -10.941 -0.265 19.544 1.00 88.56 105 GLY A N 1
ATOM 757 C CA . GLY A 1 105 ? -10.646 -1.673 19.816 1.00 88.56 105 GLY A CA 1
ATOM 758 C C . GLY A 1 105 ? -10.778 -2.605 18.606 1.00 88.56 105 GLY A C 1
ATOM 759 O O . GLY A 1 105 ? -10.425 -3.778 18.709 1.00 88.56 105 GLY A O 1
ATOM 760 N N . GLU A 1 106 ? -11.259 -2.115 17.461 1.00 91.94 106 GLU A N 1
ATOM 761 C CA . GLU A 1 106 ? -11.308 -2.883 16.218 1.00 91.94 106 GLU A CA 1
ATOM 762 C C . GLU A 1 106 ? -9.911 -3.015 15.592 1.00 91.94 106 GLU A C 1
ATOM 764 O O . GLU A 1 106 ? -9.061 -2.137 15.743 1.00 91.94 106 GLU A O 1
ATOM 769 N N . THR A 1 107 ? -9.667 -4.101 14.855 1.00 90.38 107 THR A N 1
ATOM 770 C CA . THR A 1 107 ? -8.452 -4.245 14.044 1.00 90.38 107 THR A CA 1
ATOM 771 C C . THR A 1 107 ? -8.720 -3.759 12.630 1.00 90.38 107 THR A C 1
ATOM 773 O O . THR A 1 107 ? -9.592 -4.282 11.935 1.00 90.38 107 THR A O 1
ATOM 776 N N . VAL A 1 108 ? -7.935 -2.783 12.197 1.00 89.56 108 VAL A N 1
ATOM 777 C CA . VAL A 1 108 ? -7.889 -2.277 10.831 1.00 89.56 108 VAL A CA 1
ATOM 778 C C . VAL A 1 108 ? -6.756 -2.978 10.092 1.00 89.56 108 VAL A C 1
ATOM 780 O O . VAL A 1 108 ? -5.594 -2.901 10.485 1.00 89.56 108 VAL A O 1
ATOM 783 N N . ARG A 1 109 ? -7.111 -3.667 9.012 1.00 88.19 109 ARG A N 1
ATOM 784 C CA . ARG A 1 109 ? -6.212 -4.355 8.092 1.00 88.19 109 ARG A CA 1
ATOM 785 C C . ARG A 1 109 ? -6.003 -3.499 6.849 1.00 88.19 109 ARG A C 1
ATOM 787 O O . ARG A 1 109 ? -6.958 -3.195 6.130 1.00 88.19 109 ARG A O 1
ATOM 794 N N . ILE A 1 110 ? -4.751 -3.141 6.597 1.00 86.38 110 ILE A N 1
ATOM 795 C CA . ILE A 1 110 ? -4.302 -2.306 5.483 1.00 86.38 110 ILE A CA 1
ATOM 796 C C . ILE A 1 110 ? -3.521 -3.214 4.532 1.00 86.38 110 ILE A C 1
ATOM 798 O O . ILE A 1 110 ? -2.433 -3.683 4.861 1.00 86.38 110 ILE A O 1
ATOM 802 N N . LEU A 1 111 ? -4.097 -3.486 3.364 1.00 84.25 111 LEU A N 1
ATOM 803 C CA . LEU A 1 111 ? -3.496 -4.298 2.309 1.00 84.25 111 LEU A CA 1
ATOM 804 C C . LEU A 1 111 ? -3.032 -3.389 1.192 1.00 84.25 111 LEU A C 1
ATOM 806 O O . LEU A 1 111 ? -3.851 -2.683 0.615 1.00 84.25 111 LEU A O 1
ATOM 810 N N . PHE A 1 112 ? -1.751 -3.412 0.855 1.00 82.31 112 PHE A N 1
ATOM 811 C CA . PHE A 1 112 ? -1.218 -2.528 -0.174 1.00 82.31 112 PHE A CA 1
ATOM 812 C C . PHE A 1 112 ? -0.037 -3.142 -0.898 1.00 82.31 112 PHE A C 1
ATOM 814 O O . PHE A 1 112 ? 0.610 -4.051 -0.397 1.00 82.31 112 PHE A O 1
ATOM 821 N N . GLY A 1 113 ? 0.257 -2.655 -2.092 1.00 79.69 113 GLY A N 1
ATOM 822 C CA . GLY A 1 113 ? 1.427 -3.089 -2.835 1.00 79.69 113 GLY A CA 1
ATOM 823 C C . GLY A 1 113 ? 1.275 -2.820 -4.315 1.00 79.69 113 GLY A C 1
ATOM 824 O O . GLY A 1 113 ? 0.592 -1.880 -4.714 1.00 79.69 113 GLY A O 1
ATOM 825 N N . LEU A 1 114 ? 1.925 -3.639 -5.134 1.00 77.25 114 LEU A N 1
ATOM 826 C CA . LEU A 1 114 ? 1.942 -3.462 -6.579 1.00 77.25 114 LEU A CA 1
ATOM 827 C C . LEU A 1 114 ? 0.928 -4.388 -7.229 1.00 77.25 114 LEU A C 1
ATOM 829 O O . LEU A 1 114 ? 0.975 -5.603 -7.046 1.00 77.25 114 LEU A O 1
ATOM 833 N N . GLN A 1 115 ? 0.046 -3.806 -8.026 1.00 74.25 115 GLN A N 1
ATOM 834 C CA . GLN A 1 115 ? -0.898 -4.521 -8.859 1.00 74.25 115 GLN A CA 1
ATOM 835 C C . GLN A 1 115 ? -0.565 -4.237 -10.316 1.00 74.25 115 GLN A C 1
ATOM 837 O O . GLN A 1 115 ? -0.557 -3.081 -10.738 1.00 74.25 115 GLN A O 1
ATOM 842 N N . SER A 1 116 ? -0.329 -5.277 -11.116 1.00 69.25 116 SER A N 1
ATOM 843 C CA . SER A 1 116 ? -0.405 -5.064 -12.558 1.00 69.25 116 SER A CA 1
ATOM 844 C C . SER A 1 116 ? -1.874 -4.868 -12.932 1.00 69.25 116 SER A C 1
ATOM 846 O O . SER A 1 116 ? -2.744 -5.610 -12.465 1.00 69.25 116 SER A O 1
ATOM 848 N N . HIS A 1 117 ? -2.177 -3.927 -13.824 1.00 59.12 117 HIS A N 1
ATOM 849 C CA . HIS A 1 117 ? -3.418 -3.991 -14.587 1.00 59.12 117 HIS A CA 1
ATOM 850 C C . HIS A 1 117 ? -3.562 -5.395 -15.187 1.00 59.12 117 HIS A C 1
ATOM 852 O O . HIS A 1 117 ? -2.578 -6.135 -15.301 1.00 59.12 117 HIS A O 1
ATOM 858 N N . ALA A 1 118 ? -4.794 -5.773 -15.526 1.00 46.03 118 ALA A N 1
ATOM 859 C CA . ALA A 1 118 ? -5.115 -6.997 -16.247 1.00 46.03 118 ALA A CA 1
ATOM 860 C C . ALA A 1 118 ? -4.321 -7.050 -17.566 1.00 46.03 118 ALA A C 1
ATOM 862 O O . ALA A 1 118 ? -4.799 -6.660 -18.626 1.00 46.03 118 ALA A O 1
ATOM 863 N N . GLY A 1 119 ? -3.059 -7.453 -17.489 1.00 43.19 119 GLY A N 1
ATOM 864 C CA . GLY A 1 119 ? -2.190 -7.652 -18.621 1.00 43.19 119 GLY A CA 1
ATOM 865 C C . GLY A 1 119 ? -2.635 -8.956 -19.224 1.00 43.19 119 GLY A C 1
ATOM 866 O O . GLY A 1 119 ? -2.620 -9.993 -18.565 1.00 43.19 119 GLY A O 1
ATOM 867 N N . CYS A 1 120 ? -3.106 -8.890 -20.452 1.00 40.34 120 CYS A N 1
ATOM 868 C CA . CYS A 1 120 ? -3.609 -10.056 -21.126 1.00 40.34 120 CYS A CA 1
ATOM 869 C C . CYS A 1 120 ? -2.461 -11.071 -21.277 1.00 40.34 120 CYS A C 1
ATOM 871 O O . CYS A 1 120 ? -1.471 -10.823 -21.973 1.00 40.3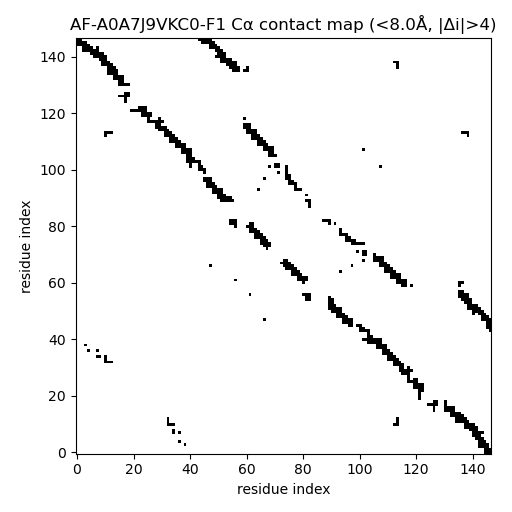4 120 CYS A O 1
ATOM 873 N N . LEU A 1 121 ? -2.546 -12.179 -20.542 1.00 40.59 121 LEU A N 1
ATOM 874 C CA . LEU A 1 121 ? -1.503 -13.195 -20.527 1.00 40.59 121 LEU A CA 1
ATOM 875 C C . LEU A 1 121 ? -1.682 -14.083 -21.766 1.00 40.59 121 LEU A C 1
ATOM 877 O O . LEU A 1 121 ? -2.784 -14.589 -21.994 1.00 40.59 121 LEU A O 1
ATOM 881 N N . PRO A 1 122 ? -0.634 -14.302 -22.578 1.00 40.22 122 PRO A N 1
ATOM 882 C CA . PRO A 1 122 ? -0.698 -15.315 -23.619 1.00 40.22 122 PRO A CA 1
ATOM 883 C C . PRO A 1 122 ? -0.844 -16.702 -22.969 1.00 40.22 122 PRO A C 1
ATOM 885 O O . PRO A 1 122 ? -0.047 -17.101 -22.117 1.00 40.22 122 PRO A O 1
ATOM 888 N N . TYR A 1 123 ? -1.888 -17.425 -23.369 1.00 40.38 123 TYR A N 1
ATOM 889 C CA . TYR A 1 123 ? -2.169 -18.815 -22.993 1.00 40.38 123 TYR A CA 1
ATOM 890 C C . TYR A 1 123 ? -1.069 -19.776 -23.521 1.00 40.38 123 TYR A C 1
ATOM 892 O O . TYR A 1 123 ? -0.360 -19.447 -24.474 1.00 40.38 123 TYR A O 1
ATOM 900 N N . PRO A 1 124 ? -0.921 -20.978 -22.93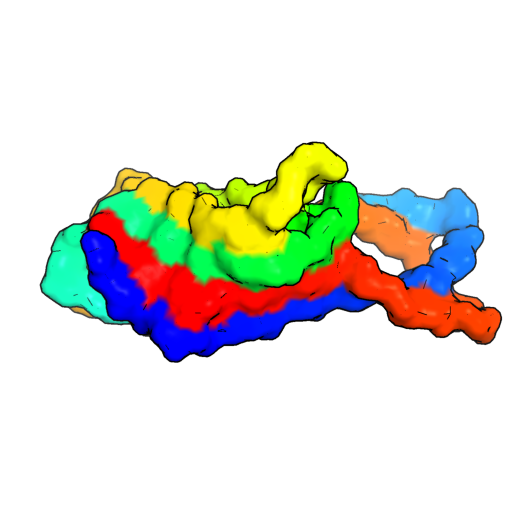8 1.00 47.09 124 PRO A N 1
ATOM 901 C CA . PRO A 1 124 ? 0.114 -21.312 -21.966 1.00 47.09 124 PRO A CA 1
ATOM 902 C C . PRO A 1 124 ? 1.482 -21.574 -22.641 1.00 47.09 124 PRO A C 1
ATOM 904 O O . PRO A 1 124 ? 1.884 -22.720 -22.826 1.00 47.09 124 PRO A O 1
ATOM 907 N N . VAL A 1 125 ? 2.228 -20.537 -23.022 1.00 45.88 125 VAL A N 1
ATOM 908 C CA . VAL A 1 125 ? 3.647 -20.709 -23.385 1.00 45.88 125 VAL A CA 1
ATOM 909 C C . VAL A 1 125 ? 4.481 -19.842 -22.458 1.00 45.88 125 VAL A C 1
ATOM 911 O O . VAL A 1 125 ? 4.825 -18.694 -22.745 1.00 45.88 125 VAL A O 1
ATOM 914 N N . LEU A 1 126 ? 4.772 -20.401 -21.282 1.00 48.91 126 LEU A N 1
ATOM 915 C CA . LEU A 1 126 ? 5.683 -19.804 -20.315 1.00 48.91 126 LEU A CA 1
ATOM 916 C C . LEU A 1 126 ? 7.120 -19.906 -20.833 1.00 48.91 126 LEU A C 1
ATOM 918 O O . LEU A 1 126 ? 7.809 -20.885 -20.584 1.00 48.91 126 LEU A O 1
ATOM 922 N N . GLY A 1 127 ? 7.575 -18.844 -21.495 1.00 48.88 127 GLY A N 1
ATOM 923 C CA . GLY A 1 127 ? 8.990 -18.575 -21.739 1.00 48.88 127 GLY A CA 1
ATOM 924 C C . GLY A 1 127 ? 9.621 -19.462 -22.806 1.00 48.88 127 GLY A C 1
ATOM 925 O O . GLY A 1 127 ? 9.997 -20.601 -22.553 1.00 48.88 127 GLY A O 1
ATOM 926 N N . LEU A 1 128 ? 9.826 -18.898 -23.995 1.00 47.22 128 LEU A N 1
ATOM 927 C CA . LEU A 1 128 ? 10.746 -19.496 -24.957 1.00 47.22 128 LEU A CA 1
ATOM 928 C C . LEU A 1 128 ? 12.188 -19.410 -24.412 1.00 47.22 128 LEU A C 1
ATOM 930 O O . LEU A 1 128 ? 12.497 -18.497 -23.634 1.00 47.22 128 LEU A O 1
ATOM 934 N N . PRO A 1 129 ? 13.094 -20.320 -24.813 1.00 45.97 129 PRO A N 1
ATOM 935 C CA . PRO A 1 129 ? 14.515 -20.206 -24.497 1.00 45.97 129 PRO A CA 1
ATOM 936 C C . PRO A 1 129 ? 15.036 -18.796 -24.827 1.00 45.97 129 PRO A C 1
ATOM 938 O O . PRO A 1 129 ? 14.889 -18.317 -25.951 1.00 45.97 129 PRO A O 1
ATOM 941 N N . GLY A 1 130 ? 15.591 -18.106 -23.826 1.00 49.91 130 GLY A N 1
ATOM 942 C CA . GLY A 1 130 ? 16.032 -16.708 -23.933 1.00 49.91 130 GLY A CA 1
ATOM 943 C C . GLY A 1 130 ? 15.096 -15.665 -23.308 1.00 49.91 130 GLY A C 1
ATOM 944 O O . GLY A 1 130 ? 15.466 -14.492 -23.256 1.00 49.91 130 GLY A O 1
ATOM 945 N N . SER A 1 131 ? 13.925 -16.055 -22.787 1.00 48.44 131 SER A N 1
ATOM 946 C CA . SER A 1 131 ? 13.093 -15.179 -21.951 1.00 48.44 131 SER A CA 1
ATOM 947 C C . SER A 1 131 ? 13.848 -14.730 -20.697 1.00 48.44 131 SER A C 1
ATOM 949 O O . SER A 1 131 ? 14.352 -15.554 -19.934 1.00 48.44 131 SER A O 1
ATOM 951 N N . ARG A 1 132 ? 13.899 -13.414 -20.465 1.00 48.81 132 ARG A N 1
ATOM 952 C CA . ARG A 1 132 ? 14.493 -12.800 -19.269 1.00 48.81 132 ARG A CA 1
ATOM 953 C C . ARG A 1 132 ? 13.404 -12.176 -18.407 1.00 48.81 132 ARG A C 1
ATOM 955 O O . ARG A 1 132 ? 12.381 -11.720 -18.924 1.00 48.81 132 ARG A O 1
ATOM 962 N N . THR A 1 133 ? 13.627 -12.172 -17.101 1.00 54.12 133 THR A N 1
ATOM 963 C CA . THR A 1 133 ? 12.823 -11.380 -16.174 1.00 54.12 133 THR A CA 1
ATOM 964 C C . THR A 1 133 ? 13.079 -9.903 -16.457 1.00 54.12 133 THR A C 1
ATOM 966 O O . THR A 1 133 ? 14.231 -9.496 -16.593 1.00 54.12 133 THR A O 1
ATOM 969 N N . VAL A 1 134 ? 12.012 -9.125 -16.589 1.00 58.25 134 VAL A N 1
ATOM 970 C CA . VAL A 1 134 ? 12.063 -7.669 -16.705 1.00 58.25 134 VAL A CA 1
ATOM 971 C C . VAL A 1 134 ? 11.312 -7.097 -15.513 1.00 58.25 134 VAL A C 1
ATOM 973 O O . VAL A 1 134 ? 10.187 -7.523 -15.228 1.00 58.25 134 VAL A O 1
ATOM 976 N N . ASP A 1 135 ? 11.935 -6.147 -14.823 1.00 59.53 135 ASP A N 1
ATOM 977 C CA . ASP A 1 135 ? 11.306 -5.426 -13.722 1.00 59.53 135 ASP A CA 1
ATOM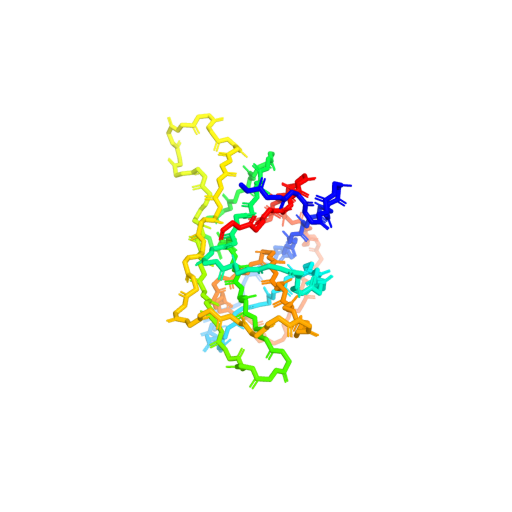 978 C C . ASP A 1 135 ? 10.168 -4.566 -14.279 1.00 59.53 135 ASP A C 1
ATOM 980 O O . ASP A 1 135 ? 10.373 -3.712 -15.142 1.00 59.53 135 ASP A O 1
ATOM 984 N N . LYS A 1 136 ? 8.941 -4.840 -13.825 1.00 65.81 136 LYS A N 1
ATOM 985 C CA . LYS A 1 136 ? 7.734 -4.102 -14.228 1.00 65.81 136 LYS A CA 1
ATOM 986 C C . LYS A 1 136 ? 7.326 -3.064 -13.198 1.00 65.81 136 LYS A C 1
ATOM 988 O O . LYS A 1 136 ? 6.673 -2.082 -13.547 1.00 65.81 136 LYS A O 1
ATOM 993 N N . GLY A 1 137 ? 7.685 -3.290 -11.944 1.00 71.75 137 GLY A N 1
ATOM 994 C CA . GLY A 1 137 ? 7.382 -2.383 -10.858 1.00 71.75 137 GLY A CA 1
ATOM 995 C C . GLY A 1 137 ? 8.247 -2.680 -9.646 1.00 71.75 137 GLY A C 1
ATOM 996 O O . GLY A 1 137 ? 8.408 -3.845 -9.280 1.00 71.75 137 GLY A O 1
ATOM 997 N N . ARG A 1 138 ? 8.758 -1.640 -8.998 1.00 76.31 138 ARG A N 1
ATOM 998 C CA . ARG A 1 138 ? 9.357 -1.708 -7.666 1.00 76.31 138 ARG A CA 1
ATOM 999 C C . ARG A 1 138 ? 8.895 -0.507 -6.861 1.00 76.31 138 ARG A C 1
ATOM 1001 O O . ARG A 1 138 ? 8.830 0.587 -7.408 1.00 76.31 138 ARG A O 1
ATOM 1008 N N . ALA A 1 139 ? 8.601 -0.717 -5.587 1.00 77.50 139 ALA A N 1
ATOM 1009 C CA . ALA A 1 139 ? 8.381 0.353 -4.625 1.00 77.50 139 ALA A CA 1
ATOM 1010 C C . ALA A 1 139 ? 8.855 -0.099 -3.241 1.00 77.50 139 ALA A C 1
ATOM 1012 O O . ALA A 1 139 ? 8.694 -1.265 -2.863 1.00 77.50 139 ALA A O 1
ATOM 1013 N N . VAL A 1 140 ? 9.437 0.830 -2.493 1.00 82.38 140 VAL A N 1
ATOM 1014 C CA . VAL A 1 140 ? 9.718 0.677 -1.067 1.00 82.38 140 VAL A CA 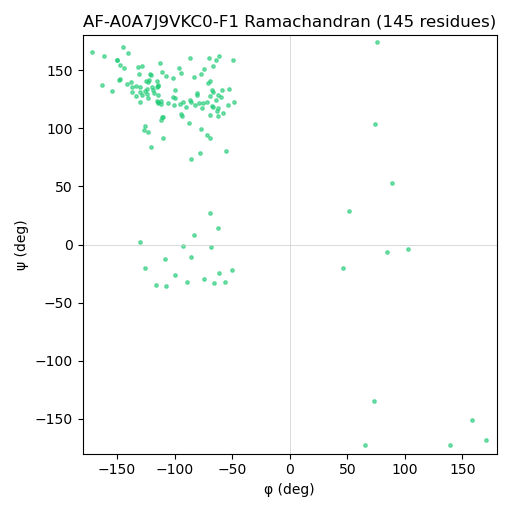1
ATOM 1015 C C . VAL A 1 140 ? 8.615 1.402 -0.312 1.00 82.38 140 VAL A C 1
ATOM 1017 O O . VAL A 1 140 ? 8.292 2.533 -0.643 1.00 82.38 140 VAL A O 1
ATOM 1020 N N . PHE A 1 141 ? 8.037 0.768 0.701 1.00 83.19 141 PHE A N 1
ATOM 1021 C CA . PHE A 1 141 ? 7.030 1.357 1.576 1.00 83.19 141 PHE A CA 1
ATOM 1022 C C . PHE A 1 141 ? 7.656 1.562 2.957 1.00 83.19 141 PHE A C 1
ATOM 1024 O O . PHE A 1 141 ? 7.698 0.632 3.770 1.00 83.19 141 PHE A O 1
ATOM 1031 N N . PRO A 1 142 ? 8.243 2.741 3.221 1.00 79.69 142 PRO A N 1
ATOM 1032 C CA . PRO A 1 142 ? 9.057 2.929 4.409 1.00 79.69 142 PRO A CA 1
ATOM 1033 C C . PRO A 1 142 ? 8.218 3.033 5.690 1.00 79.69 142 PRO A C 1
ATOM 1035 O O . PRO A 1 142 ? 8.698 2.613 6.741 1.00 79.69 142 PRO A O 1
ATOM 1038 N N . TRP A 1 143 ? 6.977 3.528 5.633 1.00 83.19 143 TRP A N 1
ATOM 1039 C CA . TRP A 1 143 ? 6.047 3.521 6.768 1.00 83.19 143 TRP A CA 1
ATOM 1040 C C . TRP A 1 143 ? 4.591 3.708 6.333 1.00 83.19 143 TRP A C 1
ATOM 1042 O O . TRP A 1 143 ? 4.296 4.200 5.240 1.00 83.19 143 TRP A O 1
ATOM 1052 N N . VAL A 1 144 ? 3.682 3.347 7.238 1.00 86.75 144 VAL A N 1
ATOM 1053 C CA . VAL A 1 144 ? 2.245 3.628 7.140 1.00 86.75 144 VAL A CA 1
ATOM 1054 C C . VAL A 1 144 ? 1.820 4.408 8.374 1.00 86.75 144 VAL A C 1
ATOM 1056 O O . VAL A 1 144 ? 2.284 4.132 9.483 1.00 86.75 144 VAL A O 1
ATOM 1059 N N . SER A 1 145 ? 0.953 5.398 8.188 1.00 89.56 145 SER A N 1
ATOM 1060 C CA . SER A 1 145 ? 0.396 6.188 9.282 1.00 89.56 145 SER A CA 1
ATOM 1061 C C . SER A 1 145 ? -1.125 6.253 9.216 1.00 89.56 145 SER A C 1
ATOM 1063 O O . SER A 1 145 ? -1.724 6.097 8.154 1.00 89.56 145 SER A O 1
ATOM 1065 N N . VAL A 1 146 ? -1.747 6.449 10.374 1.00 88.31 146 VAL A N 1
ATOM 1066 C CA . VAL A 1 146 ? -3.198 6.622 10.524 1.00 88.31 146 VAL A CA 1
ATOM 1067 C C . VAL A 1 146 ? -3.477 7.973 11.175 1.00 88.31 146 VAL A C 1
ATOM 1069 O O . VAL A 1 146 ? -2.671 8.447 11.980 1.00 88.31 146 VAL A O 1
ATOM 1072 N N . GLY A 1 147 ? -4.575 8.636 10.826 1.00 84.19 147 GLY A N 1
ATOM 1073 C CA . GLY A 1 147 ? -4.917 9.952 11.378 1.00 84.19 147 GLY A CA 1
ATOM 1074 C C . GLY A 1 147 ? -6.369 10.325 11.218 1.00 84.19 147 GLY A C 1
ATOM 1075 O O . GLY A 1 147 ? -7.115 9.573 10.560 1.00 84.19 147 GLY A O 1
#